Protein AF-G9K873-F1 (afdb_monomer)

Secondary structure (DSSP, 8-state):
--------TTS-EEEEEEESSSSEEEEEEEPPTT--TT-EEEEEETTSTT-EEEESSSEEEEEPPPSS-EEEEEEEESSSS---EEEEE-GGGEEE-PPPP-EEEEEEETTTTEEEEEEE--GGG-SS-EEEEEEEEEEETTTTEEEEEEEEEEEE-SS--EEEEEEE----

InterPro domains:
  IPR013783 Immunoglobulin-like fold [G3DSA:2.60.40.10] (6-97)
  IPR013783 Immunoglobulin-like fold [G3DSA:2.60.40.10] (98-172)
  IPR036116 Fibronectin type III superfamily [SSF49265] (10-102)
  IPR040817 Leukemia inhibitory factor receptor, D2 domain [PF17971] (93-172)
  IPR040901 Leukemia inhibitory factor receptor, N-terminal [PF18207] (13-91)

pLDDT: mean 85.65, std 14.91, range [30.27, 97.88]

Mean predicted aligned error: 8.57 Å

Nearest PDB structures (foldseek):
  8v29-assembly1_C  TM=9.564E-01  e=3.286E-19  Homo sapiens
  3e0g-assembly1_A  TM=8.921E-01  e=1.061E-15  Homo sapiens
  2q7n-assembly2_C  TM=9.256E-01  e=3.238E-14  Mus musculus
  6h41-assembly1_A  TM=3.932E-01  e=3.977E-03  Homo sapiens
  3va2-assembly1_C  TM=3.945E-01  e=7.798E-03  Homo sapiens

Sequence (172 aa):
MNQVNSQKRGAPRDLKCVTNNLRVWDCSWKAPSGAGHGTVYEVCIENRSHSCYQSEKTNTKLPALPPGDHEITINRLYDFGNLISKFTLNEKNVSLIPDTPEILNLSADFSTSTLHLKWNDRGSVFPHHSNVIWEIKILRKENEEVIKLVTHNTTVNGKDTVHHWSWTSDMP

Foldseek 3Di:
DDPDPPPPQFAWADWAWEDQQLFKIKIFTDGGDVDDQQWKKWKFWPPPPGDIDIDSHRIDIDTRDDADWIWMWIWIPDDDDTRIDIDIDGPVRYHHDHDDWDWPDWDADPVQQKIKTKTKPVLLSYPAKDKDKDWDFDADPPPRDTPDIDIDIDIRHNDIDMDMDMDGDPPD

Structure (mmCIF, N/CA/C/O backbone):
data_AF-G9K873-F1
#
_entry.id   AF-G9K873-F1
#
loop_
_atom_site.group_PDB
_atom_site.id
_atom_site.type_symbol
_atom_site.label_atom_id
_atom_site.label_alt_id
_atom_site.label_comp_id
_atom_site.label_asym_id
_atom_site.label_entity_id
_atom_site.label_seq_id
_atom_site.pdbx_PDB_ins_code
_atom_site.Cartn_x
_atom_site.Cartn_y
_atom_site.Cartn_z
_atom_site.occupancy
_atom_site.B_iso_or_equiv
_atom_site.auth_seq_id
_atom_site.auth_comp_id
_atom_site.auth_asym_id
_atom_site.auth_atom_id
_atom_site.pdbx_PDB_model_num
ATOM 1 N N . MET A 1 1 ? 23.749 -29.587 -25.233 1.00 30.27 1 MET A N 1
ATOM 2 C CA . MET A 1 1 ? 24.063 -28.243 -25.764 1.00 30.27 1 MET A CA 1
ATOM 3 C C . MET A 1 1 ? 23.309 -27.252 -24.885 1.00 30.27 1 MET A C 1
ATOM 5 O O . MET A 1 1 ? 22.111 -27.091 -25.056 1.00 30.27 1 MET A O 1
ATOM 9 N N . ASN A 1 2 ? 23.955 -26.724 -23.842 1.00 30.47 2 ASN A N 1
ATOM 10 C CA . ASN A 1 2 ? 23.286 -25.909 -22.822 1.00 30.47 2 ASN A CA 1
ATOM 11 C C . ASN A 1 2 ? 23.372 -24.431 -23.221 1.00 30.47 2 ASN A C 1
ATOM 13 O O . ASN A 1 2 ? 24.447 -23.840 -23.150 1.00 30.47 2 ASN A O 1
ATOM 17 N N . GLN A 1 3 ? 22.257 -23.839 -23.656 1.00 33.41 3 GLN A N 1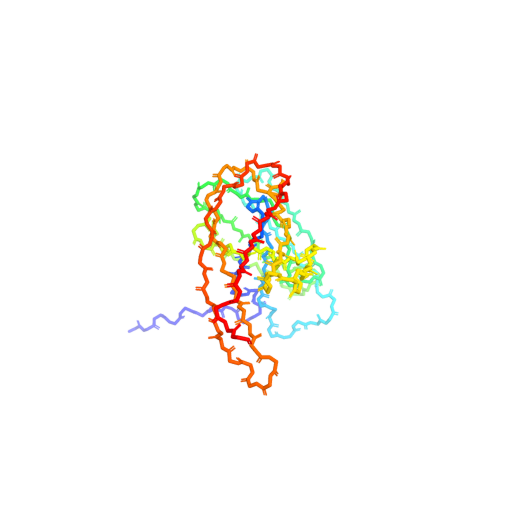
ATOM 18 C CA . GLN A 1 3 ? 22.151 -22.390 -23.841 1.00 33.41 3 GLN A CA 1
ATOM 19 C C . GLN A 1 3 ? 22.090 -21.715 -22.467 1.00 33.41 3 GLN A C 1
ATOM 21 O O . GLN A 1 3 ? 21.044 -21.638 -21.828 1.00 33.41 3 GLN A O 1
ATOM 26 N N . VAL A 1 4 ? 23.239 -21.228 -22.001 1.00 32.00 4 VAL A N 1
ATOM 27 C CA . VAL A 1 4 ? 23.310 -20.310 -20.864 1.00 32.00 4 VAL A CA 1
ATOM 28 C C . VAL A 1 4 ? 22.880 -18.940 -21.377 1.00 32.00 4 VAL A C 1
ATOM 30 O O . VAL A 1 4 ? 23.605 -18.294 -22.137 1.00 32.00 4 VAL A O 1
ATOM 33 N N . ASN A 1 5 ? 21.682 -18.518 -20.975 1.00 35.88 5 ASN A N 1
ATOM 34 C CA . ASN A 1 5 ? 21.134 -17.195 -21.237 1.00 35.88 5 ASN A CA 1
ATOM 35 C C . ASN A 1 5 ? 22.020 -16.155 -20.529 1.00 35.88 5 ASN A C 1
ATOM 37 O O . ASN A 1 5 ? 21.831 -15.824 -19.358 1.00 35.88 5 ASN A O 1
ATOM 41 N N . SER A 1 6 ? 23.080 -15.729 -21.213 1.00 39.56 6 SER A N 1
ATOM 42 C CA . SER A 1 6 ? 24.078 -14.799 -20.697 1.00 39.56 6 SER A CA 1
ATOM 43 C C . SER A 1 6 ? 23.441 -13.419 -20.546 1.00 39.56 6 SER A C 1
ATOM 45 O O . SER A 1 6 ? 23.506 -12.592 -21.453 1.00 39.56 6 SER A O 1
ATOM 47 N N . GLN A 1 7 ? 22.814 -13.151 -19.396 1.00 50.47 7 GLN A N 1
ATOM 48 C CA . GLN A 1 7 ? 22.427 -11.795 -19.007 1.00 50.47 7 GLN A CA 1
ATOM 49 C C . GLN A 1 7 ? 23.679 -10.904 -19.055 1.00 50.47 7 GLN A C 1
ATOM 51 O O . GLN A 1 7 ? 24.553 -11.019 -18.186 1.00 50.47 7 GLN A O 1
ATOM 56 N N . LYS A 1 8 ? 23.766 -10.0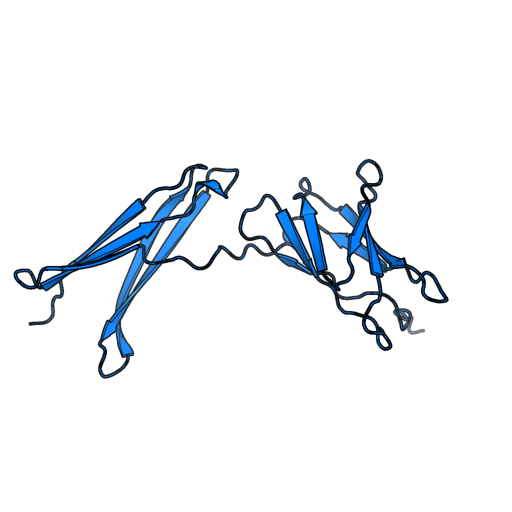14 -20.055 1.00 54.22 8 LYS A N 1
ATOM 57 C CA . LYS A 1 8 ? 24.891 -9.086 -20.260 1.00 54.22 8 LYS A CA 1
ATOM 58 C C . LYS A 1 8 ? 25.241 -8.385 -18.942 1.00 54.22 8 LYS A C 1
ATOM 60 O O . LYS A 1 8 ? 24.402 -7.704 -18.340 1.00 54.22 8 LYS A O 1
ATOM 65 N N . ARG A 1 9 ? 26.461 -8.619 -18.438 1.00 54.69 9 ARG A N 1
ATOM 66 C CA . ARG A 1 9 ? 26.998 -7.926 -17.254 1.00 54.69 9 ARG A CA 1
ATOM 67 C C . ARG A 1 9 ? 26.915 -6.424 -17.537 1.00 54.69 9 ARG A C 1
ATOM 69 O O . ARG A 1 9 ? 27.395 -5.985 -18.573 1.00 54.69 9 ARG A O 1
ATOM 76 N N . GLY A 1 10 ? 26.248 -5.672 -16.663 1.00 65.62 10 GLY A N 1
ATOM 77 C CA . GLY A 1 10 ? 26.127 -4.223 -16.811 1.00 65.62 10 GLY A CA 1
ATOM 78 C C . GLY A 1 10 ? 24.772 -3.681 -17.273 1.00 65.62 10 GLY A C 1
ATOM 79 O O . GLY A 1 10 ? 24.687 -2.480 -17.439 1.00 65.62 10 GLY A O 1
ATOM 80 N N . ALA A 1 11 ? 23.696 -4.454 -17.435 1.00 74.81 11 ALA A N 1
ATOM 81 C CA . ALA A 1 11 ? 22.350 -3.892 -17.682 1.00 74.81 11 ALA A CA 1
ATOM 82 C C . ALA A 1 11 ? 21.521 -3.789 -16.375 1.00 74.81 11 ALA A C 1
ATOM 84 O O . ALA A 1 11 ? 21.789 -4.587 -15.471 1.00 74.81 11 ALA A O 1
ATOM 85 N N . PRO A 1 12 ? 20.569 -2.835 -16.227 1.00 82.50 12 PRO A N 1
ATOM 86 C CA . PRO A 1 12 ? 19.624 -2.806 -15.097 1.00 82.50 12 PRO A CA 1
ATOM 87 C C . PRO A 1 12 ? 18.882 -4.140 -14.942 1.00 82.50 12 PRO A C 1
ATOM 89 O O . PRO A 1 12 ? 18.583 -4.787 -15.946 1.00 82.50 12 PRO A O 1
ATOM 92 N N . ARG A 1 13 ? 18.587 -4.580 -13.714 1.00 88.12 13 ARG A N 1
ATOM 93 C CA . ARG A 1 13 ? 17.951 -5.893 -13.464 1.00 88.12 13 ARG A CA 1
ATOM 94 C C . ARG A 1 13 ? 16.862 -5.814 -12.406 1.00 88.12 13 ARG A C 1
ATOM 96 O O . ARG A 1 13 ? 16.833 -4.868 -11.627 1.00 88.12 13 ARG A O 1
ATOM 103 N N . ASP A 1 14 ? 16.036 -6.854 -12.348 1.00 90.75 14 ASP A N 1
ATOM 104 C CA . ASP A 1 14 ? 15.061 -7.089 -11.279 1.00 90.75 14 ASP A CA 1
ATOM 105 C C . ASP A 1 14 ? 14.117 -5.899 -11.036 1.00 90.75 14 ASP A C 1
ATOM 107 O O . ASP A 1 14 ? 13.972 -5.447 -9.900 1.00 90.75 14 ASP A O 1
ATOM 111 N N . LEU A 1 15 ? 13.494 -5.380 -12.102 1.00 93.00 15 LEU A N 1
ATOM 112 C CA . LEU A 1 15 ? 12.473 -4.338 -11.986 1.00 93.00 15 LEU A CA 1
ATOM 113 C C . LEU A 1 15 ? 11.303 -4.845 -11.130 1.00 93.00 15 LEU A C 1
ATOM 115 O O . LEU A 1 15 ? 10.715 -5.887 -11.422 1.00 93.00 15 LEU A O 1
ATOM 119 N N . LYS A 1 16 ? 10.963 -4.094 -10.084 1.00 96.06 16 LYS A N 1
ATOM 120 C CA . LYS A 1 16 ? 9.824 -4.350 -9.199 1.00 96.06 16 LYS A CA 1
ATOM 121 C C . LYS A 1 16 ? 9.062 -3.064 -8.973 1.00 96.06 16 LYS A C 1
ATOM 123 O O . LYS A 1 16 ? 9.680 -2.023 -8.778 1.00 96.06 16 LYS A O 1
ATOM 128 N N . CYS A 1 17 ? 7.741 -3.151 -8.938 1.00 96.75 17 CYS A N 1
ATOM 129 C CA . CYS A 1 17 ? 6.883 -2.001 -8.708 1.00 96.75 17 CYS A CA 1
ATOM 130 C C . CYS A 1 17 ? 5.955 -2.251 -7.526 1.00 96.75 17 CYS A C 1
ATOM 132 O O . CYS A 1 17 ? 5.447 -3.358 -7.338 1.00 96.75 17 CYS A O 1
ATOM 134 N N . VAL A 1 18 ? 5.726 -1.200 -6.749 1.00 97.56 18 VAL A N 1
ATOM 135 C CA . VAL A 1 18 ? 4.751 -1.172 -5.661 1.00 97.56 18 VAL A CA 1
ATOM 136 C C . VAL A 1 18 ? 3.827 0.024 -5.834 1.00 97.56 18 VAL A C 1
ATOM 138 O O . VAL A 1 18 ? 4.137 0.973 -6.551 1.00 97.56 18 VAL A O 1
ATOM 141 N N . THR A 1 19 ? 2.677 0.004 -5.180 1.00 96.69 19 THR A N 1
ATOM 142 C CA . THR A 1 19 ? 1.776 1.155 -5.124 1.00 96.69 19 THR A CA 1
ATOM 143 C C . THR A 1 19 ? 1.104 1.214 -3.766 1.00 96.69 19 THR A C 1
ATOM 145 O O . THR A 1 19 ? 0.831 0.175 -3.175 1.00 96.69 19 THR A O 1
ATOM 148 N N . ASN A 1 20 ? 0.821 2.420 -3.286 1.00 94.81 20 ASN A N 1
ATOM 149 C CA . ASN A 1 20 ? 0.018 2.651 -2.086 1.00 94.81 20 ASN A CA 1
ATOM 150 C C . ASN A 1 20 ? -1.390 3.178 -2.401 1.00 94.81 20 ASN A C 1
ATOM 152 O O . ASN A 1 20 ? -2.249 3.188 -1.527 1.00 94.81 20 ASN A O 1
ATOM 156 N N . ASN A 1 21 ? -1.643 3.599 -3.646 1.00 92.94 21 ASN A N 1
ATOM 157 C CA . ASN A 1 21 ? -2.847 4.343 -4.022 1.00 92.94 21 ASN A CA 1
ATOM 158 C C . ASN A 1 21 ? -3.497 3.883 -5.337 1.00 92.94 21 ASN A C 1
ATOM 160 O O . ASN A 1 21 ? -4.484 4.476 -5.761 1.00 92.94 21 ASN A O 1
ATOM 164 N N . LEU A 1 22 ? -2.953 2.861 -6.008 1.00 91.94 22 LEU A N 1
ATOM 165 C CA . LEU A 1 22 ? -3.422 2.323 -7.299 1.00 91.94 22 LEU A CA 1
ATOM 166 C C . LEU A 1 22 ? -3.354 3.297 -8.493 1.00 91.94 22 LEU A C 1
ATOM 168 O O . LEU A 1 22 ? -3.696 2.913 -9.608 1.00 91.94 22 LEU A O 1
ATOM 172 N N . ARG A 1 23 ? -2.905 4.541 -8.295 1.00 91.88 23 ARG A N 1
ATOM 173 C CA . ARG A 1 23 ? -2.786 5.569 -9.345 1.00 91.88 23 ARG A CA 1
AT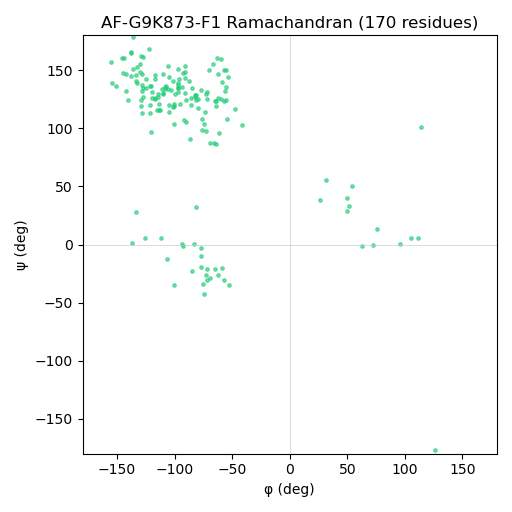OM 174 C C . ARG A 1 23 ? -1.361 5.710 -9.858 1.00 91.88 23 ARG A C 1
ATOM 176 O O . ARG A 1 23 ? -1.158 6.011 -11.031 1.00 91.88 23 ARG A O 1
ATOM 183 N N . VAL A 1 24 ? -0.387 5.534 -8.971 1.00 94.25 24 VAL A N 1
ATOM 184 C CA . VAL A 1 24 ? 1.038 5.694 -9.260 1.00 94.25 24 VAL A CA 1
ATOM 185 C C . VAL A 1 24 ? 1.771 4.444 -8.804 1.00 94.25 24 VAL A C 1
ATOM 187 O O . VAL A 1 24 ? 1.564 3.961 -7.690 1.00 94.25 24 VAL A O 1
ATOM 190 N N . TRP A 1 25 ? 2.619 3.919 -9.677 1.00 95.19 25 TRP A N 1
ATOM 191 C CA . TRP A 1 25 ? 3.501 2.796 -9.405 1.00 95.19 25 TRP A CA 1
ATOM 192 C C . TRP A 1 25 ? 4.899 3.334 -9.114 1.00 95.19 25 TRP A C 1
ATOM 194 O O . TRP A 1 25 ? 5.487 4.030 -9.940 1.00 95.19 25 TRP A O 1
ATOM 204 N N . ASP A 1 26 ? 5.421 3.030 -7.931 1.00 96.31 26 ASP A N 1
ATOM 205 C CA . ASP A 1 26 ? 6.806 3.289 -7.558 1.00 96.31 26 ASP A CA 1
ATOM 206 C C . ASP A 1 26 ? 7.638 2.063 -7.937 1.00 96.31 26 ASP A C 1
ATOM 208 O O . ASP A 1 26 ? 7.521 0.990 -7.339 1.00 96.31 26 ASP A O 1
ATOM 212 N N . CYS A 1 27 ? 8.410 2.204 -9.008 1.00 95.44 27 CYS A N 1
ATOM 213 C CA . CYS A 1 27 ? 9.181 1.133 -9.608 1.00 95.44 27 CYS A CA 1
ATOM 214 C C . CYS A 1 27 ? 10.660 1.307 -9.288 1.00 95.44 27 CYS A C 1
ATOM 216 O O . CYS A 1 27 ? 11.214 2.386 -9.468 1.00 95.44 27 CYS A O 1
ATOM 218 N N . SER A 1 28 ? 11.326 0.231 -8.882 1.00 95.31 28 SER A N 1
ATOM 219 C CA . SER A 1 28 ? 12.754 0.209 -8.575 1.00 95.31 28 SER A CA 1
ATOM 220 C C . SER A 1 28 ? 13.450 -0.974 -9.236 1.00 95.31 28 SER A C 1
ATOM 222 O O . SER A 1 28 ? 12.837 -2.006 -9.510 1.00 95.31 28 SER A O 1
ATOM 224 N N . TRP A 1 29 ? 14.741 -0.821 -9.511 1.00 92.94 29 TRP A N 1
ATOM 225 C CA . TRP A 1 29 ? 15.577 -1.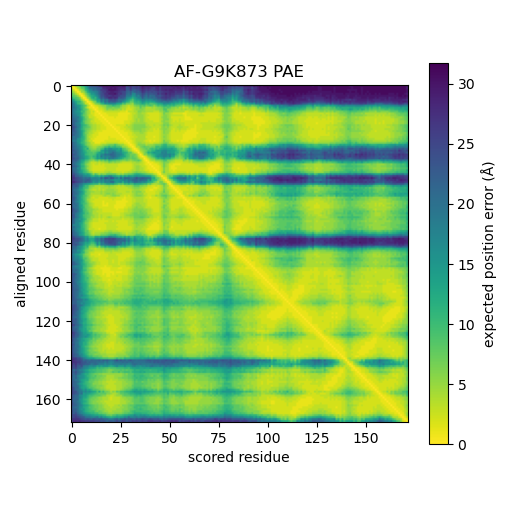851 -10.124 1.00 92.94 29 TRP A CA 1
ATOM 226 C C . TRP A 1 29 ? 16.938 -1.918 -9.441 1.00 92.94 29 TRP A C 1
ATOM 228 O O . TRP A 1 29 ? 17.355 -1.014 -8.716 1.00 92.94 29 TRP A O 1
ATOM 238 N N . LYS A 1 30 ? 17.674 -2.998 -9.692 1.00 89.44 30 LYS A N 1
ATOM 239 C CA . LYS A 1 30 ? 19.064 -3.115 -9.260 1.00 89.44 30 LYS A CA 1
ATOM 240 C C . LYS A 1 30 ? 19.983 -2.395 -10.238 1.00 89.44 30 LYS A C 1
ATOM 242 O O . LYS A 1 30 ? 19.949 -2.650 -11.448 1.00 89.44 30 LYS A O 1
ATOM 247 N N . ALA A 1 31 ? 20.832 -1.530 -9.684 1.00 81.75 31 ALA A N 1
ATOM 248 C CA . ALA A 1 31 ? 21.971 -0.965 -10.390 1.00 81.75 31 ALA A CA 1
ATOM 249 C C . ALA A 1 31 ? 22.874 -2.087 -10.942 1.00 81.75 31 ALA A C 1
ATOM 251 O O . ALA A 1 31 ? 22.970 -3.168 -10.352 1.00 81.75 31 ALA A O 1
ATOM 252 N N . PRO A 1 32 ? 23.569 -1.846 -12.058 1.00 76.62 32 PRO A N 1
ATOM 253 C CA . PRO A 1 32 ? 24.640 -2.735 -12.503 1.00 76.62 32 PRO A CA 1
ATOM 254 C C . PRO A 1 32 ? 25.793 -2.773 -11.494 1.00 76.62 32 PRO A C 1
ATOM 256 O O . PRO A 1 32 ? 26.045 -1.828 -10.746 1.00 76.62 32 PRO A O 1
ATOM 259 N N . SER A 1 33 ? 26.604 -3.818 -11.582 1.00 70.44 33 SER A N 1
ATOM 260 C CA . SER A 1 33 ? 27.949 -3.799 -11.010 1.00 70.44 33 SER A CA 1
ATOM 261 C C . SER A 1 33 ? 28.798 -2.739 -11.729 1.00 70.44 33 SER A C 1
ATOM 263 O O . SER A 1 33 ? 28.907 -2.793 -12.952 1.00 70.44 33 SER A O 1
ATOM 265 N N . GLY A 1 34 ? 29.373 -1.782 -10.993 1.00 64.94 34 GLY A N 1
ATOM 266 C CA . GLY A 1 34 ? 30.172 -0.677 -11.555 1.00 64.94 34 GLY A CA 1
ATOM 267 C C . GLY A 1 34 ? 29.414 0.640 -11.784 1.00 64.94 34 GLY A C 1
ATOM 268 O O . GLY A 1 34 ? 30.028 1.606 -12.216 1.00 64.94 34 GLY A O 1
ATOM 269 N N . ALA A 1 35 ? 28.115 0.679 -11.456 1.00 64.38 35 ALA A N 1
ATOM 270 C CA . ALA A 1 35 ? 27.324 1.890 -11.201 1.00 64.38 35 ALA A CA 1
ATOM 271 C C . ALA A 1 35 ? 28.061 2.956 -10.374 1.00 64.38 35 ALA A C 1
ATOM 273 O O . ALA A 1 35 ? 28.133 2.787 -9.159 1.00 64.38 35 ALA A O 1
ATOM 274 N N . GLY A 1 36 ? 28.578 4.028 -10.982 1.00 63.28 36 GLY A N 1
ATOM 275 C CA . GLY A 1 36 ? 29.061 5.195 -10.244 1.00 63.28 36 GLY A CA 1
ATOM 276 C C . GLY A 1 36 ? 27.919 5.941 -9.543 1.00 63.28 36 GLY A C 1
ATOM 277 O O . GLY A 1 36 ? 26.758 5.877 -9.953 1.00 63.28 36 GLY A O 1
ATOM 278 N N . HIS A 1 37 ? 28.239 6.675 -8.476 1.00 62.25 37 HIS A N 1
ATOM 279 C CA . HIS A 1 37 ? 27.297 7.635 -7.901 1.00 62.25 37 HIS A CA 1
ATOM 280 C C . HIS A 1 37 ? 27.029 8.742 -8.939 1.00 62.25 37 HIS A C 1
ATOM 282 O O . HIS A 1 37 ? 27.967 9.420 -9.347 1.00 62.25 37 HIS A O 1
ATOM 288 N N . GLY A 1 38 ? 25.775 8.905 -9.381 1.00 69.75 38 GLY A N 1
ATOM 289 C CA . GLY A 1 38 ? 25.379 9.922 -10.371 1.00 69.75 38 GLY A CA 1
ATOM 290 C C . GLY A 1 38 ? 24.954 9.395 -11.748 1.00 69.75 38 GLY A C 1
ATOM 291 O O . GLY A 1 38 ? 24.695 10.194 -12.642 1.00 69.75 38 GLY A O 1
ATOM 292 N N . THR A 1 39 ? 24.853 8.075 -11.946 1.00 79.56 39 THR A N 1
ATOM 293 C CA . THR A 1 39 ? 24.283 7.511 -13.180 1.00 79.56 39 THR A CA 1
ATOM 294 C C . THR A 1 39 ? 22.823 7.924 -13.355 1.00 79.56 39 THR A C 1
ATOM 296 O O . THR A 1 39 ? 21.983 7.643 -12.499 1.00 79.56 39 THR A O 1
ATOM 299 N N . VAL A 1 40 ? 22.518 8.508 -14.512 1.00 87.19 40 VAL A N 1
ATOM 300 C CA . VAL A 1 40 ? 21.153 8.858 -14.905 1.00 87.19 40 VAL A CA 1
ATOM 301 C C . VAL A 1 40 ? 20.555 7.727 -15.735 1.00 87.19 40 VAL A C 1
ATOM 303 O O . VAL A 1 40 ? 21.194 7.172 -16.629 1.00 87.19 40 VAL A O 1
ATOM 306 N N . TYR A 1 41 ? 19.313 7.381 -15.433 1.00 88.19 41 TYR A N 1
ATOM 307 C CA . TYR A 1 41 ? 18.526 6.383 -16.134 1.00 88.19 41 TYR A CA 1
ATOM 308 C C . TYR A 1 41 ? 17.397 7.050 -16.906 1.00 88.19 41 TYR A C 1
ATOM 310 O O . TYR A 1 41 ? 16.820 8.034 -16.451 1.00 88.19 41 TYR A O 1
ATOM 318 N N . GLU A 1 42 ? 17.051 6.472 -18.045 1.00 90.88 42 GLU A N 1
ATOM 319 C CA . GLU A 1 42 ? 15.861 6.817 -18.811 1.00 90.88 42 GLU A CA 1
ATOM 320 C C . GLU A 1 42 ? 14.941 5.601 -18.858 1.00 90.88 42 GLU A C 1
ATOM 322 O O . GLU A 1 42 ? 15.367 4.507 -19.228 1.00 90.88 42 GLU A O 1
ATOM 327 N N . VAL A 1 43 ? 13.691 5.786 -18.442 1.00 91.75 43 VAL A N 1
ATOM 328 C CA . VAL A 1 43 ? 12.675 4.736 -18.370 1.00 91.75 43 VAL A CA 1
ATOM 329 C C . VAL A 1 43 ? 11.557 5.067 -19.344 1.00 91.75 43 VAL A C 1
ATOM 331 O O . VAL A 1 43 ? 10.868 6.061 -19.142 1.00 91.75 43 VAL A O 1
ATOM 334 N N . CYS A 1 44 ? 11.345 4.248 -20.367 1.00 90.38 44 CYS A N 1
ATOM 335 C CA . CYS A 1 44 ? 10.328 4.487 -21.391 1.00 90.38 44 CYS A CA 1
ATOM 336 C C . CYS A 1 44 ? 9.265 3.386 -21.398 1.00 90.38 44 CYS A C 1
ATOM 338 O O . CYS A 1 44 ? 9.563 2.214 -21.165 1.00 90.38 44 CYS A O 1
ATOM 340 N N . ILE A 1 45 ? 8.027 3.773 -21.706 1.00 90.25 45 ILE A N 1
ATOM 341 C CA . ILE A 1 45 ? 6.893 2.861 -21.901 1.00 90.25 45 ILE A CA 1
ATOM 342 C C . ILE A 1 45 ? 6.627 2.764 -23.406 1.00 90.25 45 ILE A C 1
ATOM 344 O O . ILE A 1 45 ? 6.228 3.750 -24.023 1.00 90.25 45 ILE A O 1
ATOM 348 N N . GLU A 1 46 ? 6.831 1.591 -24.005 1.00 81.12 46 GLU A N 1
ATOM 349 C CA . GLU A 1 46 ? 6.860 1.444 -25.474 1.00 81.12 46 GLU A CA 1
ATOM 350 C C . GLU A 1 46 ? 5.473 1.650 -26.123 1.00 81.12 46 GLU A C 1
ATOM 352 O O . GLU A 1 46 ? 5.364 2.143 -27.241 1.00 81.12 46 GLU A O 1
ATOM 357 N N . ASN A 1 47 ? 4.387 1.353 -25.397 1.00 68.75 47 ASN A N 1
ATOM 358 C CA . ASN A 1 47 ? 3.016 1.338 -25.933 1.00 68.75 47 ASN A CA 1
ATOM 359 C C . ASN A 1 47 ? 2.242 2.673 -25.783 1.00 68.75 47 ASN A C 1
ATOM 361 O O . ASN A 1 47 ? 1.089 2.783 -26.195 1.00 68.75 47 ASN A O 1
ATOM 365 N N . ARG A 1 48 ? 2.836 3.709 -25.171 1.00 59.25 48 ARG A N 1
ATOM 366 C CA . ARG A 1 48 ? 2.216 5.039 -24.995 1.00 59.25 48 ARG A CA 1
ATOM 367 C C . ARG A 1 48 ? 3.155 6.120 -25.491 1.00 59.25 48 ARG A C 1
ATOM 369 O O . ARG A 1 48 ? 4.161 6.322 -24.830 1.00 59.25 48 ARG A O 1
ATOM 376 N N . SER A 1 49 ? 2.800 6.829 -26.569 1.00 57.69 49 SER A N 1
ATOM 377 C CA . SER A 1 49 ? 3.353 8.128 -27.025 1.00 57.69 49 SER A CA 1
ATOM 378 C C . SER A 1 49 ? 4.805 8.453 -26.614 1.00 57.69 49 SER A C 1
ATOM 380 O O . SER A 1 49 ? 5.090 9.590 -26.255 1.00 57.69 49 SER A O 1
ATOM 382 N N . HIS A 1 50 ? 5.692 7.451 -26.622 1.00 61.78 50 HIS A N 1
ATOM 383 C CA . HIS A 1 50 ? 7.043 7.458 -26.056 1.00 61.78 50 HIS A CA 1
ATOM 384 C C . HIS A 1 50 ? 7.220 8.349 -24.809 1.00 61.78 50 HIS A C 1
ATOM 386 O O . HIS A 1 50 ? 8.070 9.238 -24.792 1.00 61.78 50 HIS A O 1
ATOM 392 N N . SER A 1 51 ? 6.423 8.143 -23.751 1.00 76.06 51 SER A N 1
ATOM 393 C CA . SER A 1 51 ? 6.673 8.848 -22.486 1.00 76.06 51 SER A CA 1
ATOM 394 C C . SER A 1 51 ? 7.883 8.227 -21.786 1.00 76.06 51 SER A C 1
ATOM 396 O O . SER A 1 51 ? 7.781 7.136 -21.214 1.00 76.06 51 SER A O 1
ATOM 398 N N . CYS A 1 52 ? 9.015 8.922 -21.861 1.00 88.25 52 CYS A N 1
ATOM 399 C CA . CYS A 1 52 ? 10.247 8.575 -21.169 1.00 88.25 52 CYS A CA 1
ATOM 400 C C . CYS A 1 52 ? 10.427 9.442 -19.918 1.00 88.25 52 CYS A C 1
ATOM 402 O O . CYS A 1 52 ? 10.139 10.639 -19.922 1.00 88.25 52 CYS A O 1
ATOM 404 N N . TYR A 1 53 ? 10.914 8.828 -18.846 1.00 89.25 53 TYR A N 1
ATOM 405 C CA . TYR A 1 53 ? 11.144 9.449 -17.549 1.00 89.25 53 TYR A CA 1
ATOM 406 C C . TYR A 1 53 ? 12.623 9.354 -17.208 1.00 89.25 53 TYR A C 1
ATOM 408 O O . TYR A 1 53 ? 13.185 8.259 -17.197 1.00 89.25 53 TYR A O 1
ATOM 416 N N . GLN A 1 54 ? 13.244 10.486 -16.897 1.00 90.00 54 GLN A N 1
ATOM 417 C CA . GLN A 1 54 ? 14.616 10.499 -16.404 1.00 90.00 54 GLN A CA 1
ATOM 418 C C . GLN A 1 54 ? 14.640 10.330 -14.886 1.00 90.00 54 GLN A C 1
ATOM 420 O O . GLN A 1 54 ? 13.801 10.883 -14.174 1.00 90.00 54 GLN A O 1
ATOM 425 N N . SER A 1 55 ? 15.608 9.564 -14.391 1.00 88.25 55 SER A N 1
ATOM 426 C CA . SER A 1 55 ? 15.840 9.387 -12.962 1.00 88.25 55 SER A CA 1
ATOM 427 C C . SER A 1 55 ? 17.325 9.310 -12.648 1.00 88.25 55 SER A C 1
ATOM 429 O O . SER A 1 55 ? 18.067 8.541 -13.247 1.00 88.25 55 SER A O 1
ATOM 431 N N . GLU A 1 56 ? 17.753 10.071 -11.649 1.00 88.19 56 GLU A N 1
ATOM 432 C CA . GLU A 1 56 ? 19.113 10.026 -11.093 1.00 88.19 56 GLU A CA 1
ATOM 433 C C . GLU A 1 56 ? 19.284 8.896 -10.062 1.00 88.19 56 GLU A C 1
ATOM 435 O O . GLU A 1 56 ? 20.341 8.727 -9.453 1.00 88.19 56 GLU A O 1
ATOM 440 N N . LYS A 1 57 ? 18.215 8.130 -9.818 1.00 88.88 57 LYS A N 1
ATOM 441 C CA . LYS A 1 57 ? 18.166 7.023 -8.864 1.00 88.88 57 LYS A CA 1
ATOM 442 C C . LYS A 1 57 ? 17.760 5.743 -9.581 1.00 88.88 57 LYS A C 1
ATOM 444 O O . LYS A 1 57 ? 17.257 5.752 -10.699 1.00 88.88 57 LYS A O 1
ATOM 449 N N . THR A 1 58 ? 17.911 4.613 -8.900 1.00 91.19 58 THR A N 1
ATOM 450 C CA . THR A 1 58 ? 17.429 3.313 -9.389 1.00 91.19 58 THR A CA 1
ATOM 451 C C . THR A 1 58 ? 15.935 3.096 -9.128 1.00 91.19 58 THR A C 1
ATOM 453 O O . THR A 1 58 ? 15.505 1.978 -8.832 1.00 91.19 58 THR A O 1
ATOM 456 N N . ASN A 1 59 ? 15.155 4.176 -9.158 1.00 93.94 59 ASN A N 1
ATOM 457 C CA . ASN A 1 59 ? 13.708 4.150 -9.031 1.00 93.94 59 ASN A CA 1
ATOM 458 C C . ASN A 1 59 ? 13.052 5.219 -9.907 1.00 93.94 59 ASN A C 1
ATOM 460 O O . ASN A 1 59 ? 13.698 6.171 -10.335 1.00 93.94 59 ASN A O 1
ATOM 464 N N . THR A 1 60 ? 11.770 5.050 -10.201 1.00 94.19 60 THR A N 1
ATOM 465 C CA . THR A 1 60 ? 10.956 6.045 -10.894 1.00 94.19 60 THR A CA 1
ATOM 466 C C . THR A 1 60 ? 9.488 5.856 -10.542 1.00 94.19 60 THR A C 1
ATOM 468 O O . THR A 1 60 ? 9.058 4.759 -10.181 1.00 94.19 60 THR A O 1
ATOM 471 N N . LYS A 1 61 ? 8.704 6.923 -10.688 1.00 94.69 61 LYS A N 1
ATOM 472 C CA . LYS A 1 61 ? 7.253 6.878 -10.521 1.00 94.69 61 LYS A CA 1
ATOM 473 C C . LYS A 1 61 ? 6.594 6.854 -11.888 1.00 94.69 61 LYS A C 1
ATOM 475 O O . LYS A 1 61 ? 6.726 7.804 -12.655 1.00 94.69 61 LYS A O 1
ATOM 480 N N . LEU A 1 62 ? 5.866 5.781 -12.168 1.00 92.38 62 LEU A N 1
ATOM 481 C CA . LEU A 1 62 ? 5.079 5.628 -13.385 1.00 92.38 62 LEU A CA 1
ATOM 482 C C . LEU A 1 62 ? 3.593 5.820 -13.064 1.00 92.38 62 LEU A C 1
ATOM 484 O O . LEU A 1 62 ? 3.137 5.403 -11.996 1.00 92.38 62 LEU A O 1
ATOM 488 N N . PRO A 1 63 ? 2.802 6.427 -13.960 1.00 92.31 63 PRO A N 1
ATOM 489 C CA . PRO A 1 63 ? 1.353 6.351 -13.841 1.00 92.31 63 PRO A CA 1
ATOM 490 C C . PRO A 1 63 ? 0.904 4.888 -13.958 1.00 92.31 63 PRO A C 1
ATOM 492 O O . PRO A 1 63 ? 1.498 4.116 -14.713 1.00 92.31 63 PRO A O 1
ATOM 495 N N . ALA A 1 64 ? -0.160 4.517 -13.244 1.00 91.06 64 ALA A N 1
ATOM 496 C CA . ALA A 1 64 ? -0.740 3.185 -13.359 1.00 91.06 64 ALA A CA 1
ATOM 497 C C . ALA A 1 64 ? -1.126 2.891 -14.816 1.00 91.06 64 ALA A C 1
ATOM 499 O O . ALA A 1 64 ? -1.748 3.717 -15.500 1.00 91.06 64 ALA A O 1
ATOM 500 N N . LEU A 1 65 ? -0.720 1.716 -15.296 1.00 89.62 65 LEU A N 1
ATOM 501 C CA . LEU A 1 65 ? -0.974 1.290 -16.666 1.00 89.62 65 LEU A CA 1
ATOM 502 C C . LEU A 1 65 ? -2.296 0.514 -16.752 1.00 89.62 65 LEU A C 1
ATOM 504 O O . LEU A 1 65 ? -2.730 -0.069 -15.756 1.00 89.62 65 LEU A O 1
ATOM 508 N N . PRO A 1 66 ? -2.962 0.515 -17.922 1.00 88.81 66 PRO A N 1
ATOM 509 C CA . PRO A 1 66 ? -4.149 -0.302 -18.140 1.00 88.81 66 PRO A CA 1
ATOM 510 C C . PRO A 1 66 ? -3.841 -1.791 -17.950 1.00 88.81 66 PRO A C 1
ATOM 512 O O . PRO A 1 66 ? -2.684 -2.181 -18.101 1.00 88.81 66 PRO A O 1
ATOM 515 N N . PRO A 1 67 ? -4.854 -2.633 -17.705 1.00 90.69 67 PRO A N 1
ATOM 516 C CA . PRO A 1 67 ? -4.639 -4.065 -17.581 1.00 90.69 67 PRO A CA 1
ATOM 517 C C . PRO A 1 67 ? -3.943 -4.677 -18.806 1.00 90.69 67 PRO A C 1
ATOM 519 O O . PRO A 1 67 ? -4.326 -4.379 -19.940 1.00 90.69 67 PRO A O 1
ATOM 522 N N . GLY A 1 68 ? -2.950 -5.536 -18.581 1.00 90.88 68 GLY A N 1
ATOM 523 C CA . GLY A 1 68 ? -2.200 -6.231 -19.630 1.00 90.88 68 GLY A CA 1
ATOM 524 C C . GLY A 1 68 ? -0.685 -6.054 -19.545 1.00 90.88 68 GLY A C 1
ATOM 525 O O . GLY A 1 68 ? -0.153 -5.439 -18.622 1.00 90.88 68 GLY A O 1
ATOM 526 N N . ASP A 1 69 ? 0.011 -6.629 -20.523 1.00 92.62 69 ASP A N 1
ATOM 527 C CA . ASP A 1 69 ? 1.470 -6.607 -20.588 1.00 92.62 69 ASP A CA 1
ATOM 528 C C . ASP A 1 69 ? 1.971 -5.332 -21.270 1.00 92.62 69 ASP A C 1
ATOM 530 O O . ASP A 1 69 ? 1.599 -5.020 -22.404 1.00 92.62 69 ASP A O 1
ATOM 534 N N . HIS A 1 70 ? 2.857 -4.614 -20.583 1.00 91.12 70 HIS A N 1
ATOM 535 C CA . HIS A 1 70 ? 3.506 -3.407 -21.084 1.00 91.12 70 HIS A CA 1
ATOM 536 C C . HIS A 1 70 ? 5.011 -3.596 -21.118 1.00 91.12 70 HIS A C 1
ATOM 538 O O . HIS A 1 70 ? 5.619 -4.005 -20.127 1.00 91.12 70 HIS A O 1
ATOM 544 N N . GLU A 1 71 ? 5.627 -3.264 -22.247 1.00 92.00 71 GLU A N 1
ATOM 545 C CA . GLU A 1 71 ? 7.081 -3.251 -22.353 1.00 92.00 71 GLU A CA 1
ATOM 546 C C . GLU A 1 71 ? 7.642 -1.943 -21.784 1.00 92.00 71 GLU A C 1
ATOM 548 O O . GLU A 1 71 ? 7.254 -0.840 -22.185 1.00 92.00 71 GLU A O 1
ATOM 553 N N . ILE A 1 72 ? 8.545 -2.094 -20.818 1.00 91.44 72 ILE A N 1
ATOM 554 C CA . ILE A 1 72 ? 9.287 -1.021 -20.170 1.00 91.44 72 ILE A CA 1
ATOM 555 C C . ILE A 1 72 ? 10.754 -1.181 -20.531 1.00 91.44 72 ILE A C 1
ATOM 557 O O . ILE A 1 72 ? 11.354 -2.236 -20.297 1.00 91.44 72 ILE A O 1
ATOM 561 N N . THR A 1 73 ? 11.352 -0.117 -21.046 1.00 91.50 73 THR A N 1
ATOM 562 C CA . THR A 1 73 ? 12.785 -0.078 -21.321 1.00 91.50 73 THR A CA 1
ATOM 563 C C . THR A 1 73 ? 13.481 0.828 -20.324 1.00 91.50 73 THR A C 1
ATOM 565 O O . THR A 1 73 ? 12.984 1.900 -19.992 1.00 91.50 73 THR A O 1
ATOM 568 N N . ILE A 1 74 ? 14.617 0.371 -19.800 1.00 90.19 74 ILE A N 1
ATOM 569 C CA . ILE A 1 74 ? 15.471 1.154 -18.909 1.00 90.19 74 ILE A CA 1
ATOM 570 C C . ILE A 1 74 ? 16.839 1.255 -19.557 1.00 90.19 74 ILE A C 1
ATOM 572 O O . ILE A 1 74 ? 17.552 0.256 -19.693 1.00 90.19 74 ILE A O 1
ATOM 576 N N . ASN A 1 75 ? 17.195 2.471 -19.939 1.00 86.44 75 ASN A N 1
ATOM 577 C CA . ASN A 1 75 ? 18.489 2.817 -20.489 1.00 86.44 75 ASN A CA 1
ATOM 578 C C . ASN A 1 75 ? 19.317 3.581 -19.451 1.00 86.44 75 ASN A C 1
ATOM 580 O O . ASN A 1 75 ? 18.770 4.247 -18.573 1.00 86.44 75 ASN A O 1
ATOM 584 N N . ARG A 1 76 ? 20.643 3.503 -19.558 1.00 83.69 76 ARG A N 1
ATOM 585 C CA . ARG A 1 76 ? 21.535 4.443 -18.877 1.00 83.69 76 ARG A CA 1
ATOM 586 C C . ARG A 1 76 ? 21.948 5.531 -19.832 1.00 83.69 76 ARG A C 1
ATOM 588 O O . ARG A 1 76 ? 22.346 5.248 -20.957 1.00 83.69 76 ARG A O 1
ATOM 595 N N . LEU A 1 77 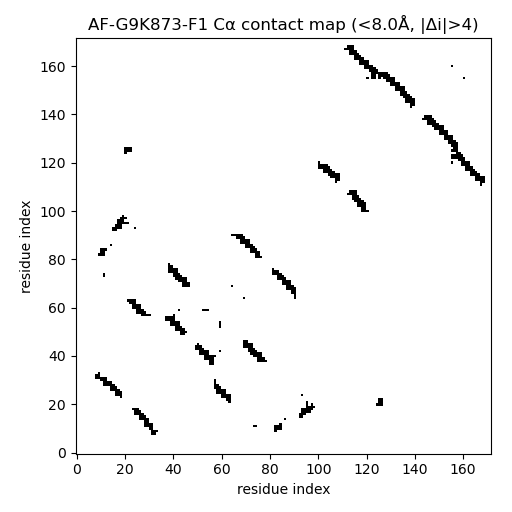? 21.895 6.757 -19.348 1.00 76.00 77 LEU A N 1
ATOM 596 C CA . LEU A 1 77 ? 22.380 7.909 -20.073 1.00 76.00 77 LEU A CA 1
ATOM 597 C C . LEU A 1 77 ? 23.856 8.150 -19.713 1.00 76.00 77 LEU A C 1
ATOM 599 O O . LEU A 1 77 ? 24.264 7.969 -18.568 1.00 76.00 77 LEU A O 1
ATOM 603 N N . TYR A 1 78 ? 24.635 8.574 -20.712 1.00 66.19 78 TYR A N 1
ATOM 604 C CA . TYR A 1 78 ? 26.004 9.109 -20.602 1.00 66.19 78 TYR A CA 1
ATOM 605 C C . TYR A 1 78 ? 27.162 8.141 -20.275 1.00 66.19 78 TYR A C 1
ATOM 607 O O . TYR A 1 78 ? 28.309 8.585 -20.287 1.00 66.19 78 TYR A O 1
ATOM 615 N N . ASP A 1 79 ? 26.922 6.838 -20.089 1.00 56.41 79 ASP A N 1
ATOM 616 C CA . ASP A 1 79 ? 27.994 5.833 -19.955 1.00 56.41 79 ASP A CA 1
ATOM 617 C C . ASP A 1 79 ? 28.370 5.184 -21.304 1.00 56.41 79 ASP A C 1
ATOM 619 O O . ASP A 1 79 ? 27.528 4.986 -22.183 1.00 56.41 79 ASP A O 1
ATOM 623 N N . PHE A 1 80 ? 29.649 4.818 -21.470 1.00 50.00 80 PHE A N 1
ATOM 624 C CA . PHE A 1 80 ? 30.166 4.124 -22.658 1.00 50.00 80 PHE A CA 1
ATOM 625 C C . PHE A 1 80 ? 29.479 2.758 -22.845 1.00 50.00 80 PHE A C 1
ATOM 627 O O . PHE A 1 80 ? 29.883 1.747 -22.273 1.00 50.00 80 PHE A O 1
ATOM 634 N N . GLY A 1 81 ? 28.440 2.742 -23.681 1.00 58.03 81 GLY A N 1
ATOM 635 C CA . GLY A 1 81 ? 27.658 1.561 -24.035 1.00 58.03 81 GLY A CA 1
ATOM 636 C C . GLY A 1 81 ? 26.221 1.659 -23.527 1.00 58.03 81 GLY A C 1
ATOM 637 O O . GLY A 1 81 ? 25.947 1.371 -22.365 1.00 58.03 81 GLY A O 1
ATOM 638 N N . ASN A 1 82 ? 25.291 1.998 -24.426 1.00 60.28 82 ASN A N 1
ATOM 639 C CA . ASN A 1 82 ? 23.851 2.012 -24.151 1.00 60.28 82 ASN A CA 1
ATOM 640 C C . ASN A 1 82 ? 23.349 0.582 -23.885 1.00 60.28 82 ASN A C 1
ATOM 642 O O . ASN A 1 82 ? 22.935 -0.143 -24.794 1.00 60.28 82 ASN A O 1
ATOM 646 N N . LEU A 1 83 ? 23.429 0.144 -22.630 1.00 73.88 83 LEU A N 1
ATOM 647 C CA . LEU A 1 83 ? 22.875 -1.125 -22.172 1.00 73.88 83 LEU A CA 1
ATOM 648 C C . LEU A 1 83 ? 21.415 -0.915 -21.781 1.00 73.88 83 LEU A C 1
ATOM 650 O O . LEU A 1 83 ? 21.097 -0.603 -20.635 1.00 73.88 83 LEU A O 1
ATOM 654 N N . ILE A 1 84 ? 20.544 -1.118 -22.766 1.00 84.38 84 ILE A N 1
ATOM 655 C CA . ILE A 1 84 ? 19.095 -1.100 -22.590 1.00 84.38 84 ILE A CA 1
ATOM 656 C C . ILE A 1 84 ? 18.654 -2.440 -22.001 1.00 84.38 84 ILE A C 1
ATOM 658 O O . ILE A 1 84 ? 18.924 -3.502 -22.571 1.00 84.38 84 ILE A O 1
ATOM 662 N N . SER A 1 85 ? 17.949 -2.386 -20.875 1.00 89.06 85 SER A N 1
ATOM 663 C CA . SER A 1 85 ? 17.180 -3.518 -20.361 1.00 89.06 85 SER A CA 1
ATOM 664 C C . SER A 1 85 ? 15.724 -3.388 -20.769 1.00 89.06 85 SER A C 1
ATOM 666 O O . SER A 1 85 ? 15.151 -2.307 -20.660 1.00 89.06 85 SER A O 1
ATOM 668 N N . LYS A 1 86 ? 15.127 -4.502 -21.194 1.00 91.75 86 LYS A N 1
ATOM 669 C CA . LYS A 1 86 ? 13.695 -4.615 -21.476 1.00 91.75 86 LYS A CA 1
ATOM 670 C C . LYS A 1 86 ? 13.021 -5.438 -20.384 1.00 91.75 86 LYS A C 1
ATOM 672 O O . LYS A 1 86 ? 13.554 -6.472 -19.977 1.00 91.75 86 LYS A O 1
ATOM 677 N N . PHE A 1 87 ? 11.865 -4.982 -19.929 1.00 92.12 87 PHE A N 1
ATOM 678 C CA . PHE A 1 87 ? 11.047 -5.638 -18.918 1.00 92.12 87 PHE A CA 1
ATOM 679 C C . PHE A 1 87 ? 9.593 -5.666 -19.373 1.00 92.12 87 PHE A C 1
ATOM 681 O O . PHE A 1 87 ? 9.115 -4.711 -19.975 1.00 92.12 87 PHE A O 1
ATOM 688 N N . THR A 1 88 ? 8.879 -6.730 -19.025 1.00 92.69 88 THR A N 1
ATOM 689 C CA . THR A 1 88 ? 7.425 -6.798 -19.186 1.00 92.69 88 THR A CA 1
ATOM 690 C C . THR A 1 88 ? 6.781 -6.530 -17.834 1.00 92.69 88 THR A C 1
ATOM 692 O O . THR A 1 88 ? 7.021 -7.264 -16.873 1.00 92.69 88 THR A O 1
ATOM 695 N N . LEU A 1 89 ? 5.985 -5.469 -17.751 1.00 91.88 89 LEU A N 1
ATOM 696 C CA . LEU A 1 89 ? 5.250 -5.083 -16.556 1.00 91.88 89 LEU 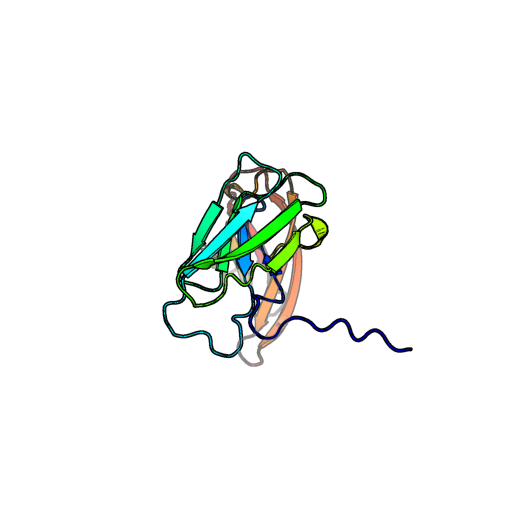A CA 1
ATOM 697 C C . LEU A 1 89 ? 3.756 -5.315 -16.774 1.00 91.88 89 LEU A C 1
ATOM 699 O O . LEU A 1 89 ? 3.190 -4.871 -17.767 1.00 91.88 89 LEU A O 1
ATOM 703 N N . ASN A 1 90 ? 3.134 -5.994 -15.820 1.00 91.88 90 ASN A N 1
ATOM 704 C CA . ASN A 1 90 ? 1.707 -6.290 -15.790 1.00 91.88 90 ASN A CA 1
ATOM 705 C C . ASN A 1 90 ? 1.162 -5.841 -14.432 1.00 91.88 90 ASN A C 1
ATOM 707 O O . ASN A 1 90 ? 1.885 -5.954 -13.436 1.00 91.88 90 ASN A O 1
ATOM 711 N N . GLU A 1 91 ? -0.085 -5.371 -14.355 1.00 91.06 91 GLU A N 1
ATOM 712 C CA . GLU A 1 91 ? -0.670 -4.907 -13.092 1.00 91.06 91 GLU A CA 1
ATOM 713 C C . GLU A 1 91 ? -0.646 -5.985 -11.999 1.00 91.06 91 GLU A C 1
ATOM 715 O O . GLU A 1 91 ? -0.462 -5.672 -10.826 1.00 91.06 91 GLU A O 1
ATOM 720 N N . LYS A 1 92 ? -0.737 -7.265 -12.382 1.00 92.12 92 LYS A N 1
ATOM 721 C CA . LYS A 1 92 ? -0.682 -8.414 -11.463 1.00 92.12 92 LYS A CA 1
ATOM 722 C C . LYS A 1 92 ? 0.669 -8.571 -10.765 1.00 92.12 92 LYS A C 1
ATOM 724 O O . LYS A 1 92 ? 0.741 -9.218 -9.726 1.00 92.12 92 LYS A O 1
ATOM 729 N N . ASN A 1 93 ? 1.728 -7.996 -11.333 1.00 92.12 93 ASN A N 1
ATOM 730 C CA . ASN A 1 93 ? 3.083 -8.039 -10.783 1.00 92.12 93 ASN A CA 1
ATOM 731 C C . ASN A 1 93 ? 3.400 -6.813 -9.908 1.00 92.12 93 ASN A C 1
ATOM 733 O O . ASN A 1 93 ? 4.517 -6.704 -9.398 1.00 92.12 93 ASN A O 1
ATOM 737 N N . VAL A 1 94 ? 2.449 -5.884 -9.749 1.00 95.69 94 VAL A N 1
ATOM 738 C CA . VAL A 1 94 ? 2.589 -4.697 -8.901 1.00 95.69 94 VAL A CA 1
ATOM 739 C C . VAL A 1 94 ? 1.982 -4.986 -7.533 1.00 95.69 94 VAL A C 1
ATOM 741 O O . VAL A 1 94 ? 0.791 -5.268 -7.415 1.00 95.69 94 VAL A O 1
ATOM 744 N N . SER A 1 95 ? 2.788 -4.886 -6.477 1.00 96.25 95 SER A N 1
ATOM 745 C CA . SER A 1 95 ? 2.297 -5.123 -5.117 1.00 96.25 95 SER A CA 1
ATOM 746 C C . SER A 1 95 ? 1.609 -3.882 -4.551 1.00 96.25 95 SER A C 1
ATOM 748 O O . SER A 1 95 ? 2.199 -2.800 -4.514 1.00 96.25 95 SER A O 1
ATOM 750 N N . LEU A 1 96 ? 0.385 -4.044 -4.045 1.00 94.06 96 LEU A N 1
ATOM 751 C CA . LEU A 1 96 ? -0.280 -3.026 -3.233 1.00 94.06 96 LEU A CA 1
ATOM 752 C C . LEU A 1 96 ? 0.260 -3.088 -1.800 1.00 94.06 96 LEU A C 1
ATOM 754 O O . LEU A 1 96 ? 0.092 -4.094 -1.113 1.00 94.06 96 LEU A O 1
ATOM 758 N N . ILE A 1 97 ? 0.88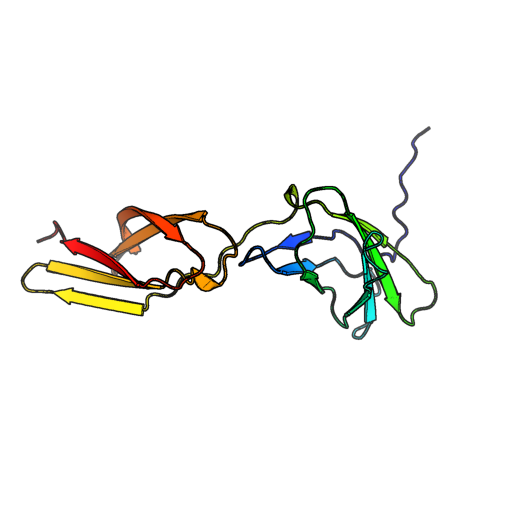5 -2.003 -1.357 1.00 95.38 97 ILE A N 1
ATOM 759 C CA . ILE A 1 97 ? 1.315 -1.788 0.024 1.00 95.38 97 ILE A CA 1
ATOM 760 C C . ILE A 1 97 ? 0.595 -0.522 0.494 1.00 95.38 97 ILE A C 1
ATOM 762 O O . ILE A 1 97 ? 1.048 0.573 0.159 1.00 95.38 97 ILE A O 1
ATOM 766 N N . PRO A 1 98 ? -0.549 -0.646 1.192 1.00 91.81 98 PRO A N 1
ATOM 767 C CA . PRO A 1 98 ? -1.266 0.511 1.714 1.00 91.81 98 PRO A CA 1
ATOM 768 C C . PRO A 1 98 ? -0.367 1.344 2.629 1.00 91.81 98 PRO A C 1
ATOM 770 O O . PRO A 1 98 ? 0.514 0.799 3.298 1.00 91.81 98 PRO A O 1
ATOM 773 N N . ASP A 1 99 ? -0.607 2.653 2.676 1.00 92.25 99 ASP A N 1
ATOM 774 C CA . ASP A 1 99 ? 0.100 3.516 3.617 1.00 92.25 99 ASP A CA 1
ATOM 775 C C . ASP A 1 99 ? -0.152 3.057 5.057 1.00 92.25 99 ASP A C 1
ATOM 777 O O . ASP A 1 99 ? -1.268 2.678 5.425 1.00 92.25 99 ASP A O 1
ATOM 781 N N . THR A 1 100 ? 0.901 3.099 5.875 1.00 94.06 100 THR A N 1
ATOM 782 C CA . THR A 1 100 ? 0.804 2.764 7.296 1.00 94.06 100 THR A CA 1
ATOM 783 C C . THR A 1 100 ? -0.244 3.663 7.959 1.00 94.06 100 THR A C 1
ATOM 785 O O . THR A 1 100 ? -0.110 4.889 7.887 1.00 94.06 100 THR A O 1
ATOM 788 N N . PRO A 1 101 ? -1.275 3.097 8.612 1.00 94.06 101 PRO A N 1
ATOM 789 C CA . PRO A 1 101 ? -2.326 3.901 9.213 1.00 94.06 101 PRO A CA 1
ATOM 790 C C . PRO A 1 101 ? -1.834 4.679 10.428 1.00 94.06 101 PRO A C 1
ATOM 792 O O . PRO A 1 101 ? -0.958 4.235 11.171 1.00 94.06 101 PRO A O 1
ATOM 795 N N . GLU A 1 102 ? -2.460 5.829 10.654 1.00 94.00 102 GLU A N 1
ATOM 796 C CA . GLU A 1 102 ? -2.156 6.725 11.762 1.00 94.00 102 GLU A CA 1
ATOM 797 C C . GLU A 1 102 ? -3.350 6.804 12.718 1.00 94.00 102 GLU A C 1
ATOM 799 O O . GLU A 1 102 ? -4.492 7.042 12.307 1.00 94.00 102 GLU A O 1
ATOM 804 N N . ILE A 1 103 ? -3.081 6.616 14.012 1.00 96.31 103 ILE A N 1
ATOM 805 C CA . ILE A 1 103 ? -4.081 6.822 15.058 1.00 96.31 103 ILE A CA 1
ATOM 806 C C . ILE A 1 103 ? -4.287 8.326 15.217 1.00 96.31 103 ILE A C 1
ATOM 808 O O . ILE A 1 103 ? -3.397 9.039 15.670 1.00 96.31 103 ILE A O 1
ATOM 812 N N . LEU A 1 104 ? -5.485 8.797 14.882 1.00 97.25 104 LEU A N 1
ATOM 813 C CA . LEU A 1 104 ? -5.856 10.203 15.015 1.00 97.25 104 LEU A CA 1
ATOM 814 C C . LEU A 1 104 ? -6.101 10.574 16.479 1.00 97.25 104 LEU A C 1
ATOM 816 O O . LEU A 1 104 ? -5.737 11.656 16.935 1.00 97.25 104 LEU A O 1
ATOM 820 N N . ASN A 1 105 ? -6.782 9.696 17.212 1.00 97.69 105 ASN A N 1
ATOM 821 C CA . ASN A 1 105 ? -7.069 9.912 18.620 1.00 97.69 105 ASN A CA 1
ATOM 822 C C . ASN A 1 105 ? -7.263 8.579 19.342 1.00 97.69 1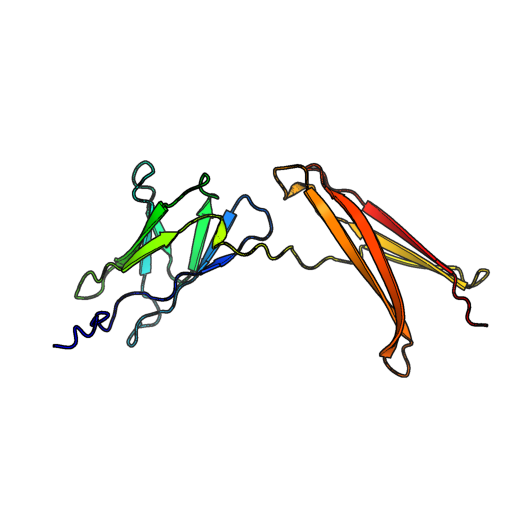05 ASN A C 1
ATOM 824 O O . ASN A 1 105 ? -7.929 7.678 18.831 1.00 97.69 105 ASN A O 1
ATOM 828 N N . LEU A 1 106 ? -6.709 8.495 20.548 1.00 96.44 106 LEU A N 1
ATOM 829 C CA . LEU A 1 106 ? -6.959 7.422 21.496 1.00 96.44 106 LEU A CA 1
ATOM 830 C C . LEU A 1 106 ? -7.320 8.064 22.834 1.00 96.44 106 LEU A C 1
ATOM 832 O O . LEU A 1 106 ? -6.519 8.809 23.397 1.00 96.44 106 LEU A O 1
ATOM 836 N N . SER A 1 107 ? -8.519 7.785 23.333 1.00 96.44 107 SER A N 1
ATOM 837 C CA . SER A 1 107 ? -8.990 8.282 24.626 1.00 96.44 107 SER A CA 1
ATOM 838 C C . SER A 1 107 ? -9.544 7.147 25.474 1.00 96.44 107 SER A C 1
ATOM 840 O O . SER A 1 107 ? -9.995 6.135 24.941 1.00 96.44 107 SER A O 1
ATOM 842 N N . ALA A 1 108 ? -9.541 7.328 26.791 1.00 94.50 108 ALA A N 1
ATOM 843 C CA . ALA A 1 108 ? -10.072 6.358 27.737 1.00 94.50 108 ALA A CA 1
ATOM 844 C C . ALA A 1 108 ? -11.193 6.985 28.569 1.00 94.50 108 ALA A C 1
ATOM 846 O O . ALA A 1 108 ? -11.057 8.112 29.047 1.00 94.50 108 ALA A O 1
ATOM 847 N N . ASP A 1 109 ? -12.273 6.238 28.756 1.00 95.62 109 ASP A N 1
ATOM 848 C CA . ASP A 1 109 ? -13.252 6.468 29.807 1.00 95.62 109 ASP A CA 1
ATOM 849 C C . ASP A 1 109 ? -12.971 5.488 30.948 1.00 95.62 109 ASP A C 1
ATOM 851 O O . ASP A 1 109 ? -13.261 4.295 30.863 1.00 95.62 109 ASP A O 1
ATOM 855 N N . PHE A 1 110 ? -12.378 6.004 32.022 1.00 90.75 110 PHE A N 1
ATOM 856 C CA . PHE A 1 110 ? -12.018 5.213 33.196 1.00 90.75 110 PHE A CA 1
ATOM 857 C C . PHE A 1 110 ? -13.228 4.792 34.031 1.00 90.75 110 PHE A C 1
ATOM 859 O O . PHE A 1 110 ? -13.123 3.837 34.791 1.00 90.75 110 PHE A O 1
ATOM 866 N N . SER A 1 111 ? -14.369 5.478 33.905 1.00 92.88 111 SER A N 1
ATOM 867 C CA . SER A 1 111 ? -15.577 5.119 34.656 1.00 92.88 111 SER A CA 1
ATOM 868 C C . SER A 1 111 ? -16.216 3.835 34.129 1.00 92.88 111 SER A C 1
ATOM 870 O O . SER A 1 111 ? -16.800 3.069 34.891 1.00 92.88 111 SER A O 1
ATOM 872 N N . THR A 1 112 ? -16.055 3.584 32.829 1.00 93.69 112 THR A N 1
ATOM 873 C CA . THR A 1 112 ? -16.571 2.403 32.132 1.00 93.69 112 THR A CA 1
ATOM 874 C C . THR A 1 112 ? -15.466 1.466 31.654 1.00 93.69 112 THR A C 1
ATOM 876 O O . THR A 1 112 ? -15.757 0.516 30.937 1.00 93.69 112 THR A O 1
ATOM 879 N N . SER A 1 113 ? -14.201 1.731 31.999 1.00 92.69 113 SER A N 1
ATOM 880 C CA . SER A 1 113 ? -13.029 0.993 31.507 1.00 92.69 113 SER A CA 1
ATOM 881 C C . SER A 1 113 ? -13.009 0.827 29.977 1.00 92.69 113 SER A C 1
ATOM 883 O O . SER A 1 113 ? -12.657 -0.234 29.457 1.00 92.69 113 SER A O 1
ATOM 885 N N . THR A 1 114 ? -13.399 1.873 29.239 1.00 94.19 114 THR A N 1
ATOM 886 C CA . THR A 1 114 ? -13.554 1.844 27.776 1.00 94.19 114 THR A CA 1
ATOM 887 C C . THR A 1 114 ? -12.459 2.638 27.071 1.00 94.19 114 THR A C 1
ATOM 889 O O . THR A 1 114 ? -12.168 3.776 27.425 1.00 94.19 114 THR A O 1
ATOM 892 N N . LEU A 1 115 ? -11.871 2.059 26.025 1.00 94.69 115 LEU A N 1
ATOM 893 C CA . LEU A 1 115 ? -10.992 2.748 25.085 1.00 94.69 115 LEU A CA 1
ATOM 894 C C . LEU A 1 115 ? -11.779 3.168 23.845 1.00 94.69 115 LEU A C 1
ATOM 896 O O . LEU A 1 115 ? -12.501 2.362 23.260 1.00 94.69 115 LEU A O 1
ATOM 900 N N . HIS A 1 116 ? -11.582 4.407 23.408 1.00 96.88 116 HIS A N 1
ATOM 901 C CA . HIS A 1 116 ? -12.116 4.946 22.164 1.00 96.88 116 HIS A CA 1
ATOM 902 C C . HIS A 1 116 ? -10.967 5.235 21.201 1.00 96.88 116 HIS A C 1
ATOM 904 O O . HIS A 1 116 ? -10.075 6.028 21.500 1.00 96.88 116 HIS A O 1
ATOM 910 N N . LEU A 1 117 ? -11.010 4.598 20.034 1.00 97.50 117 LEU A N 1
ATOM 911 C CA . LEU A 1 117 ? -10.026 4.721 18.970 1.00 97.50 117 LEU A CA 1
ATOM 912 C C . LEU A 1 117 ? -10.639 5.454 17.777 1.00 97.50 117 LEU A C 1
ATOM 914 O O . LEU A 1 117 ? -11.740 5.120 17.331 1.00 97.50 117 LEU A O 1
ATOM 918 N N . LYS A 1 118 ? -9.899 6.418 17.230 1.00 97.88 118 LYS A N 1
ATOM 919 C CA . LYS A 1 118 ? -10.217 7.080 15.965 1.00 97.88 118 LYS A CA 1
ATOM 920 C C . LYS A 1 118 ? -9.018 7.048 15.032 1.00 97.88 118 LYS A C 1
ATOM 922 O O . LYS A 1 118 ? -7.897 7.333 15.453 1.00 97.88 118 LYS A O 1
ATOM 927 N N . TRP A 1 119 ? -9.266 6.763 13.761 1.00 97.12 119 TRP A N 1
ATOM 928 C CA . TRP A 1 119 ? -8.263 6.802 12.697 1.00 97.12 119 TRP A CA 1
ATOM 929 C C . TRP A 1 119 ? -8.902 7.269 11.390 1.00 97.12 119 TRP A C 1
ATOM 931 O O . TRP A 1 119 ? -10.122 7.239 11.243 1.00 97.12 119 TRP A O 1
ATOM 941 N N . ASN A 1 120 ? -8.081 7.734 10.455 1.00 95.50 120 ASN A N 1
ATOM 942 C CA . ASN A 1 120 ? -8.521 8.139 9.122 1.00 95.50 120 ASN A CA 1
ATOM 943 C C . ASN A 1 120 ? -8.142 7.041 8.122 1.00 95.50 120 ASN A C 1
ATOM 945 O O . ASN A 1 120 ? -7.012 6.555 8.151 1.00 95.50 120 ASN A O 1
ATOM 949 N N . ASP A 1 121 ? -9.070 6.649 7.251 1.00 93.81 121 ASP A N 1
ATOM 950 C CA . ASP A 1 121 ? -8.809 5.617 6.241 1.00 93.81 121 ASP A CA 1
ATOM 951 C C . ASP A 1 121 ? -7.990 6.086 5.035 1.00 93.81 121 ASP A C 1
ATOM 953 O O . ASP A 1 121 ? -7.585 5.255 4.223 1.00 93.81 121 ASP A O 1
ATOM 957 N N . ARG A 1 122 ? -7.763 7.399 4.903 1.00 93.00 122 ARG A N 1
ATOM 958 C CA . ARG A 1 122 ? -7.125 8.030 3.738 1.00 93.00 122 ARG A CA 1
ATOM 959 C C . ARG A 1 122 ? -7.784 7.597 2.424 1.00 93.00 122 ARG A C 1
ATOM 961 O O . ARG A 1 122 ? -7.124 7.485 1.392 1.00 93.00 122 ARG A O 1
ATOM 968 N N . GLY A 1 123 ? -9.095 7.349 2.444 1.00 91.81 123 GLY A N 1
ATOM 969 C CA . GLY A 1 123 ? -9.840 6.792 1.321 1.00 91.81 123 GLY A CA 1
ATOM 970 C C . GLY A 1 123 ? -9.765 7.622 0.036 1.00 91.81 123 GLY A C 1
ATOM 971 O O . GLY A 1 123 ? -9.977 7.072 -1.045 1.00 91.81 123 GLY A O 1
ATOM 972 N N . SER A 1 124 ? -9.419 8.913 0.118 1.00 92.75 124 SER A N 1
ATOM 973 C CA . SER A 1 124 ? -9.264 9.808 -1.038 1.00 92.75 124 SER A CA 1
ATOM 974 C C . SER A 1 124 ? -8.169 9.401 -2.024 1.00 92.75 124 SER A C 1
ATOM 976 O O . SER A 1 124 ? -8.268 9.715 -3.215 1.00 92.75 124 SER A O 1
ATOM 978 N N . VAL A 1 125 ? -7.140 8.675 -1.573 1.00 91.38 125 VAL A N 1
ATOM 979 C CA . VAL A 1 125 ? -6.039 8.268 -2.460 1.00 91.38 125 VAL A CA 1
ATOM 980 C C . VAL A 1 125 ? -6.473 7.166 -3.429 1.00 91.38 125 VAL A C 1
ATOM 982 O O . VAL A 1 125 ? -5.960 7.089 -4.550 1.00 91.38 125 VAL A O 1
ATOM 985 N N . PHE A 1 126 ? -7.473 6.367 -3.049 1.00 91.25 126 PHE A N 1
ATOM 986 C CA . PHE A 1 126 ? -7.953 5.242 -3.840 1.00 91.25 126 PHE A CA 1
ATOM 987 C C . PHE A 1 126 ? -8.937 5.701 -4.933 1.00 91.25 126 PHE A C 1
ATOM 989 O O . PHE A 1 126 ? -9.907 6.404 -4.651 1.00 91.25 126 PHE A O 1
ATOM 996 N N . PRO A 1 127 ? -8.708 5.333 -6.208 1.00 87.06 127 PRO A N 1
ATOM 997 C CA . PRO A 1 127 ? -9.536 5.775 -7.333 1.00 87.06 127 PRO A CA 1
ATOM 998 C C . PRO A 1 127 ? -10.877 5.042 -7.444 1.00 87.06 127 PRO A C 1
ATOM 1000 O O . PRO A 1 127 ? -11.787 5.532 -8.111 1.00 87.06 127 PRO A O 1
ATOM 1003 N N . HIS A 1 128 ? -10.996 3.869 -6.826 1.00 87.19 128 HIS A N 1
ATOM 1004 C CA . HIS A 1 128 ? -12.157 2.994 -6.935 1.00 87.19 128 HIS A CA 1
ATOM 1005 C C . HIS A 1 128 ? -12.656 2.588 -5.553 1.00 87.19 128 HIS A C 1
ATOM 1007 O O . HIS A 1 128 ? -11.931 2.685 -4.562 1.00 87.19 128 HIS A O 1
ATOM 1013 N N . HIS A 1 129 ? -13.898 2.112 -5.511 1.00 91.38 129 HIS A N 1
ATOM 1014 C CA . HIS A 1 129 ? -14.453 1.512 -4.310 1.00 91.38 129 HIS A CA 1
ATOM 1015 C C . HIS A 1 129 ? -13.706 0.225 -3.967 1.00 91.38 129 HIS A C 1
ATOM 1017 O O . HIS A 1 129 ? -13.665 -0.699 -4.780 1.00 91.38 129 HIS A O 1
ATOM 1023 N N . SER A 1 130 ? -13.164 0.166 -2.753 1.00 91.44 130 SER A N 1
ATOM 1024 C CA . SER A 1 130 ? -12.406 -0.985 -2.265 1.00 91.44 130 SER A CA 1
ATOM 1025 C C . SER A 1 130 ? -12.872 -1.371 -0.871 1.00 91.44 130 SER A C 1
ATOM 1027 O O . SER A 1 130 ? -13.111 -0.510 -0.021 1.00 91.44 130 SER A O 1
ATOM 1029 N N . ASN A 1 131 ? -12.975 -2.675 -0.631 1.00 94.31 131 ASN A N 1
ATOM 1030 C CA . ASN A 1 131 ? -13.166 -3.211 0.710 1.00 94.31 131 ASN A CA 1
ATOM 1031 C C . ASN A 1 131 ? -11.828 -3.161 1.451 1.00 94.31 131 ASN A C 1
ATOM 1033 O O . ASN A 1 131 ? -10.805 -3.570 0.900 1.00 94.31 131 ASN A O 1
ATOM 1037 N N . VAL A 1 132 ? -11.842 -2.671 2.687 1.00 94.25 132 VAL A N 1
ATOM 1038 C CA . VAL A 1 132 ? -10.658 -2.554 3.541 1.00 94.25 132 VAL A CA 1
ATOM 1039 C C . VAL A 1 132 ? -10.889 -3.340 4.819 1.00 94.25 132 VAL A C 1
ATOM 1041 O O . VAL A 1 132 ? -11.964 -3.291 5.417 1.00 94.25 132 VAL A O 1
ATOM 1044 N N . ILE A 1 133 ? -9.860 -4.076 5.220 1.00 95.56 133 ILE A N 1
ATOM 1045 C CA . ILE A 1 133 ? -9.847 -4.888 6.427 1.00 95.56 133 ILE A CA 1
ATOM 1046 C C . ILE A 1 133 ? -8.831 -4.259 7.377 1.00 95.56 133 ILE A C 1
ATOM 1048 O O . ILE A 1 133 ? -7.640 -4.214 7.073 1.00 95.56 133 ILE A O 1
ATOM 1052 N N . TRP A 1 134 ? -9.308 -3.766 8.514 1.00 96.06 134 TRP A N 1
ATOM 1053 C CA . TRP A 1 134 ? -8.483 -3.231 9.591 1.00 96.06 134 TRP A CA 1
ATOM 1054 C C . TRP A 1 134 ? -8.264 -4.301 10.647 1.00 96.06 134 TRP A C 1
ATOM 1056 O O . TRP A 1 134 ? -9.205 -4.996 11.030 1.00 96.06 134 TRP A O 1
ATOM 1066 N N . GLU A 1 135 ? -7.046 -4.390 11.166 1.00 96.50 135 GLU A N 1
ATOM 1067 C CA . GLU A 1 135 ? -6.726 -5.221 12.320 1.00 96.50 135 GLU A CA 1
ATOM 1068 C C . GLU A 1 135 ? -6.365 -4.316 13.500 1.00 96.50 135 GLU A C 1
ATOM 1070 O O . GLU A 1 135 ? -5.395 -3.560 13.451 1.00 96.50 135 GLU A O 1
ATOM 1075 N N . ILE A 1 136 ? -7.180 -4.359 14.554 1.00 96.25 136 ILE A N 1
ATOM 1076 C CA . ILE A 1 136 ? -6.994 -3.554 15.762 1.00 96.25 136 ILE A CA 1
ATOM 1077 C C . ILE A 1 136 ? -6.460 -4.473 16.856 1.00 96.25 136 ILE A C 1
ATOM 1079 O O . ILE A 1 136 ? -7.102 -5.456 17.238 1.00 96.25 136 ILE A O 1
ATOM 1083 N N . LYS A 1 137 ? -5.273 -4.135 17.362 1.00 94.50 137 LYS A N 1
ATOM 1084 C CA . LYS A 1 137 ? -4.537 -4.911 18.358 1.00 94.50 137 LYS A CA 1
ATOM 1085 C C . LYS A 1 137 ? -4.384 -4.108 19.644 1.00 94.50 137 LYS A C 1
ATOM 1087 O O . LYS A 1 137 ? -3.868 -2.994 19.618 1.00 94.50 137 LYS A O 1
ATOM 1092 N N . ILE A 1 138 ? -4.801 -4.688 20.767 1.00 92.25 138 ILE A N 1
ATOM 1093 C CA . ILE A 1 138 ? -4.655 -4.092 22.098 1.00 92.25 138 ILE A CA 1
ATOM 1094 C C . ILE A 1 138 ? -3.619 -4.887 22.881 1.00 92.25 138 ILE A C 1
ATOM 1096 O O . ILE A 1 138 ? -3.692 -6.116 22.959 1.00 92.25 138 ILE A O 1
ATOM 1100 N N . LEU A 1 139 ? -2.662 -4.163 23.458 1.00 91.56 139 LEU A N 1
ATOM 1101 C CA . LEU A 1 139 ? -1.546 -4.713 24.214 1.00 91.56 139 LEU A CA 1
ATOM 1102 C C . LEU A 1 139 ? -1.593 -4.254 25.669 1.00 91.56 139 LEU A C 1
ATOM 1104 O O . LEU A 1 139 ? -1.887 -3.090 25.949 1.00 91.56 139 LEU A O 1
ATOM 1108 N N . ARG A 1 140 ? -1.232 -5.146 26.593 1.00 85.62 140 ARG A N 1
ATOM 1109 C CA . ARG A 1 140 ? -0.976 -4.787 27.991 1.00 85.62 140 ARG A CA 1
ATOM 1110 C C . ARG A 1 140 ? 0.501 -4.425 28.170 1.00 85.62 140 ARG A C 1
ATOM 1112 O O . ARG A 1 140 ? 1.381 -5.226 27.869 1.00 85.62 140 ARG A O 1
ATOM 1119 N N . LYS A 1 141 ? 0.751 -3.220 28.698 1.00 77.56 141 LYS A N 1
ATOM 1120 C CA . LYS A 1 141 ? 2.073 -2.564 28.772 1.00 77.56 141 LYS A CA 1
ATOM 1121 C C . LYS A 1 141 ? 3.184 -3.409 29.407 1.00 77.56 141 LYS A C 1
ATOM 1123 O O . LYS A 1 141 ? 4.329 -3.269 29.006 1.00 77.56 141 LYS A O 1
ATOM 1128 N N . GLU A 1 142 ? 2.868 -4.235 30.398 1.00 74.38 142 GLU A N 1
ATOM 1129 C CA . GLU A 1 142 ? 3.892 -4.905 31.211 1.00 74.38 142 GLU A CA 1
ATOM 1130 C C . GLU A 1 142 ? 4.571 -6.078 30.487 1.00 74.38 142 GLU A C 1
ATOM 1132 O O . GLU A 1 142 ? 5.772 -6.263 30.637 1.00 74.38 142 GLU A O 1
ATOM 1137 N N . ASN A 1 143 ? 3.831 -6.804 29.640 1.00 78.50 143 ASN A N 1
ATOM 1138 C CA . ASN A 1 143 ? 4.319 -8.010 28.954 1.00 78.50 143 ASN A CA 1
ATOM 1139 C C . ASN A 1 143 ? 4.159 -7.960 27.423 1.00 78.50 143 ASN A C 1
ATOM 1141 O O . ASN A 1 143 ? 4.363 -8.974 26.762 1.00 78.50 143 ASN A O 1
ATOM 1145 N N . GLU A 1 144 ? 3.712 -6.827 26.864 1.00 84.69 144 GLU A N 1
ATOM 1146 C CA . GLU A 1 144 ? 3.265 -6.712 25.460 1.00 84.69 144 GLU A CA 1
ATOM 1147 C C . GLU A 1 144 ? 2.250 -7.800 25.060 1.00 84.69 144 GLU A C 1
ATOM 1149 O O . GLU A 1 144 ? 2.138 -8.209 23.902 1.00 84.69 144 GLU A O 1
ATOM 1154 N N . GLU A 1 145 ? 1.484 -8.274 26.042 1.00 89.50 145 GLU A N 1
ATOM 1155 C CA . GLU A 1 145 ? 0.529 -9.354 25.858 1.00 89.50 145 GLU A CA 1
ATOM 1156 C C . GLU A 1 145 ? -0.663 -8.861 25.039 1.00 89.50 145 GLU A C 1
ATOM 1158 O O . GLU A 1 145 ? -1.248 -7.812 25.332 1.00 89.50 145 GLU A O 1
ATOM 1163 N N . VAL A 1 146 ? -1.028 -9.629 24.011 1.00 90.88 146 VAL A N 1
ATOM 1164 C CA . VAL A 1 146 ? -2.178 -9.335 23.154 1.00 90.88 146 VAL A CA 1
ATOM 1165 C C . VAL A 1 146 ? -3.456 -9.700 23.891 1.00 90.88 146 VAL A C 1
ATOM 1167 O O . VAL A 1 146 ? -3.866 -10.855 23.900 1.00 90.88 146 VAL A O 1
ATOM 1170 N N . ILE A 1 147 ? -4.109 -8.702 24.478 1.00 91.12 147 ILE A N 1
ATOM 1171 C CA . ILE A 1 147 ? -5.366 -8.912 25.209 1.00 91.12 147 ILE A CA 1
ATOM 1172 C C . ILE A 1 147 ? -6.585 -8.890 24.284 1.00 91.12 14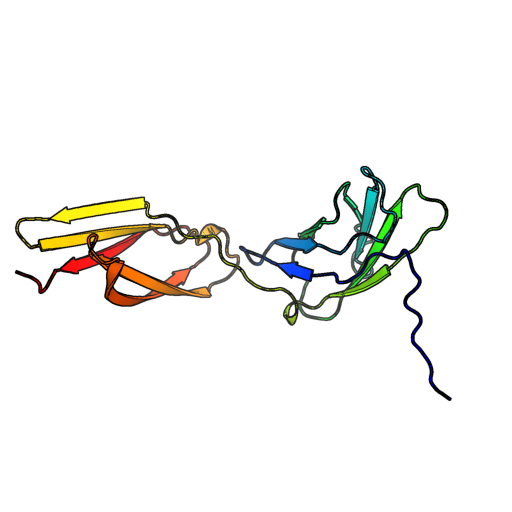7 ILE A C 1
ATOM 1174 O O . ILE A 1 147 ? -7.630 -9.455 24.603 1.00 91.12 147 ILE A O 1
ATOM 1178 N N . LYS A 1 148 ? -6.467 -8.248 23.116 1.00 91.06 148 LYS A N 1
ATOM 1179 C CA . LYS A 1 148 ? -7.515 -8.250 22.095 1.00 91.06 148 LYS A CA 1
ATOM 1180 C C . LYS A 1 148 ? -6.919 -8.105 20.701 1.00 91.06 148 LYS A C 1
ATOM 1182 O O . LYS A 1 148 ? -6.062 -7.253 20.474 1.00 91.06 148 LYS A O 1
ATOM 1187 N N . LEU A 1 149 ? -7.435 -8.903 19.773 1.00 94.75 149 LEU A N 1
ATOM 1188 C CA . LEU A 1 149 ? -7.230 -8.760 18.337 1.00 94.75 149 LEU A CA 1
ATOM 1189 C C . LEU A 1 149 ? -8.603 -8.794 17.669 1.00 94.75 149 LEU A C 1
ATOM 1191 O O . LEU A 1 149 ? -9.379 -9.720 17.912 1.00 94.75 149 LEU A O 1
ATOM 1195 N N . VAL A 1 150 ? -8.935 -7.771 16.887 1.00 94.88 150 VAL A N 1
ATOM 1196 C CA . VAL A 1 150 ? -10.226 -7.698 16.198 1.00 94.88 150 VAL A CA 1
ATOM 1197 C C . VAL A 1 150 ? -10.059 -7.207 14.773 1.00 94.88 150 VAL A C 1
ATOM 1199 O O . VAL A 1 150 ? -9.236 -6.340 14.484 1.00 94.88 150 VAL A O 1
ATOM 1202 N N . THR A 1 151 ? -10.892 -7.750 13.896 1.00 96.38 151 THR A N 1
ATOM 1203 C CA . THR A 1 151 ? -11.007 -7.308 12.515 1.00 96.38 151 THR A CA 1
ATOM 1204 C C . THR A 1 151 ? -12.183 -6.349 12.374 1.00 96.38 151 THR A C 1
ATOM 1206 O O . THR A 1 151 ? -13.292 -6.649 12.818 1.00 96.38 151 THR A O 1
ATOM 1209 N N . HIS A 1 152 ? -11.957 -5.204 11.738 1.00 95.25 152 HIS A N 1
ATOM 1210 C CA . HIS A 1 152 ? -12.994 -4.233 11.416 1.00 95.25 152 HIS A CA 1
ATOM 1211 C C . HIS A 1 152 ? -13.023 -4.017 9.902 1.00 95.25 152 HIS A C 1
ATOM 1213 O O . HIS A 1 152 ? -12.022 -3.631 9.309 1.00 95.25 152 HIS A O 1
ATOM 1219 N N . ASN A 1 153 ? -14.161 -4.297 9.270 1.00 95.75 153 ASN A N 1
ATOM 1220 C CA . ASN A 1 153 ? -14.307 -4.207 7.819 1.00 95.75 153 ASN A CA 1
ATOM 1221 C C . ASN A 1 153 ? -14.988 -2.896 7.446 1.00 95.75 153 ASN A C 1
ATOM 1223 O O . ASN A 1 153 ? -16.057 -2.583 7.971 1.00 95.75 153 ASN A O 1
ATOM 1227 N N . THR A 1 154 ? -14.399 -2.161 6.511 1.00 94.38 154 THR A N 1
ATOM 1228 C CA . THR A 1 154 ? -14.970 -0.922 5.978 1.00 94.38 154 THR A CA 1
ATOM 1229 C C . THR A 1 154 ? -14.838 -0.879 4.459 1.00 94.38 154 THR A C 1
ATOM 1231 O O . THR A 1 154 ? -14.304 -1.791 3.824 1.00 94.38 154 THR A O 1
ATOM 1234 N N . THR A 1 155 ? -15.345 0.191 3.857 1.00 93.81 155 THR A N 1
ATOM 1235 C CA . THR A 1 155 ? -15.191 0.467 2.428 1.00 93.81 155 THR A CA 1
ATOM 1236 C C . THR A 1 155 ? -14.636 1.866 2.240 1.00 93.81 155 THR A C 1
ATOM 1238 O O . THR A 1 155 ? -15.163 2.803 2.840 1.00 93.81 155 THR A O 1
ATOM 1241 N N . VAL A 1 156 ? -13.646 2.024 1.365 1.00 92.44 156 VAL A N 1
ATOM 1242 C CA . VAL A 1 156 ? -13.181 3.342 0.907 1.00 92.44 156 VAL A CA 1
ATOM 1243 C C . VAL A 1 156 ? -13.860 3.695 -0.412 1.00 92.44 156 VAL A C 1
ATOM 1245 O O . VAL A 1 156 ? -14.100 2.824 -1.249 1.00 92.44 156 VAL A O 1
ATOM 1248 N N . ASN A 1 157 ? -14.212 4.968 -0.591 1.00 87.31 157 ASN A N 1
ATOM 1249 C CA . ASN A 1 157 ? -15.012 5.450 -1.723 1.00 87.31 157 ASN A CA 1
ATOM 1250 C C . ASN A 1 157 ? -14.438 6.716 -2.386 1.00 87.31 157 ASN A C 1
ATOM 1252 O O . ASN A 1 157 ? -15.186 7.528 -2.930 1.00 87.31 157 ASN A O 1
ATOM 1256 N N . GLY A 1 158 ? -13.118 6.911 -2.320 1.00 88.62 158 GLY A N 1
ATOM 1257 C CA . GLY A 1 158 ? -12.469 8.101 -2.877 1.00 88.62 158 GLY A CA 1
ATOM 1258 C C . GLY A 1 158 ? -12.644 9.365 -2.028 1.00 88.62 158 GLY A C 1
ATOM 1259 O O . GLY A 1 158 ? -12.354 10.463 -2.502 1.00 88.62 158 GLY A O 1
ATOM 1260 N N . LYS A 1 159 ? -13.103 9.237 -0.777 1.00 92.06 159 LYS A N 1
ATOM 1261 C CA . LYS A 1 159 ? -13.125 10.304 0.232 1.00 92.06 159 LYS A CA 1
ATOM 1262 C C . LYS A 1 159 ? -12.506 9.799 1.528 1.00 92.06 159 LYS A C 1
ATOM 1264 O O . LYS A 1 159 ? -12.636 8.622 1.850 1.00 92.06 159 LYS A O 1
ATOM 1269 N N . ASP A 1 160 ? -11.869 10.704 2.261 1.00 93.94 160 ASP A N 1
ATOM 1270 C CA . ASP A 1 160 ? -11.346 10.410 3.594 1.00 93.94 160 ASP A CA 1
ATOM 1271 C C . ASP A 1 160 ? -12.499 10.308 4.591 1.00 93.94 160 ASP A C 1
ATOM 1273 O O . ASP A 1 160 ? -13.335 11.213 4.681 1.00 93.94 160 ASP A O 1
ATOM 1277 N N . THR A 1 161 ? -12.524 9.221 5.355 1.00 94.75 161 THR A N 1
ATOM 1278 C CA . THR A 1 161 ? -13.495 8.997 6.425 1.00 94.75 161 THR A CA 1
ATOM 1279 C C . THR A 1 161 ? -12.763 8.727 7.731 1.00 94.75 161 THR A C 1
ATOM 1281 O O . THR A 1 161 ? -11.804 7.956 7.792 1.00 94.75 161 THR A O 1
ATOM 1284 N N . VAL A 1 162 ? -13.224 9.378 8.801 1.00 96.44 162 VAL A N 1
ATOM 1285 C CA . VAL A 1 162 ? -12.755 9.083 10.156 1.00 96.44 162 VAL A CA 1
ATOM 1286 C C . VAL A 1 162 ? -13.588 7.937 10.707 1.00 96.44 162 VAL A C 1
ATOM 1288 O O . VAL A 1 162 ? -14.807 8.049 10.837 1.00 96.44 162 VAL A O 1
ATOM 1291 N N . HIS A 1 163 ? -12.918 6.843 11.040 1.00 96.12 163 HIS A N 1
ATOM 1292 C CA . HIS A 1 163 ? -13.521 5.680 11.674 1.00 96.12 163 HIS A CA 1
ATOM 1293 C C . HIS A 1 163 ? -13.449 5.810 13.185 1.00 96.12 163 HIS A C 1
ATOM 1295 O O . HIS A 1 163 ? -12.528 6.412 13.740 1.00 96.12 163 HIS A O 1
ATOM 1301 N N . HIS A 1 164 ? -14.454 5.249 13.843 1.00 96.56 164 HIS A N 1
ATOM 1302 C CA . HIS A 1 164 ? -14.597 5.261 15.287 1.00 96.56 164 HIS A CA 1
ATOM 1303 C C . HIS A 1 164 ? -14.808 3.831 15.757 1.00 96.56 164 HIS A C 1
ATOM 1305 O O . HIS A 1 164 ? -15.713 3.141 15.289 1.00 96.56 164 HIS A O 1
ATOM 1311 N N . TRP A 1 165 ? -13.992 3.401 16.708 1.00 96.25 165 TRP A N 1
ATOM 1312 C CA . TRP A 1 165 ? -14.111 2.089 17.321 1.00 96.25 165 TRP A CA 1
ATOM 1313 C C . TRP A 1 165 ? -13.954 2.204 18.829 1.00 96.25 165 TRP A C 1
ATOM 1315 O O . TRP A 1 165 ? -13.322 3.130 19.338 1.00 96.25 165 TRP A O 1
ATOM 1325 N N . SER A 1 166 ? -14.588 1.307 19.575 1.00 95.44 166 SER A N 1
ATOM 1326 C CA . SER A 1 166 ? -14.517 1.317 21.031 1.00 95.44 166 SER A CA 1
ATOM 1327 C C . SER A 1 166 ? -14.454 -0.092 21.580 1.00 95.44 166 SER A C 1
ATOM 1329 O O . SER A 1 166 ? -15.037 -1.016 21.011 1.00 95.44 166 SER A O 1
ATOM 1331 N N . TRP A 1 167 ? -13.743 -0.238 22.690 1.00 94.75 167 TRP A N 1
ATOM 1332 C CA . TRP A 1 167 ? -13.597 -1.500 23.395 1.00 94.75 167 TRP A CA 1
ATOM 1333 C C . TRP A 1 167 ? -13.640 -1.273 24.892 1.00 94.75 167 TRP A C 1
ATOM 1335 O O . TRP A 1 167 ? -12.860 -0.490 25.427 1.00 94.75 167 TRP A O 1
ATOM 1345 N N . THR A 1 168 ? -14.553 -1.977 25.545 1.00 93.62 168 THR A N 1
ATOM 1346 C CA . THR A 1 168 ? -14.656 -2.031 26.997 1.00 93.62 168 THR A CA 1
ATOM 1347 C C . THR A 1 168 ? -13.822 -3.198 27.501 1.00 93.62 168 THR A C 1
ATOM 1349 O O . THR A 1 168 ? -13.909 -4.308 26.974 1.00 93.62 168 THR A O 1
ATOM 1352 N N . SER A 1 169 ? -12.976 -2.927 28.489 1.00 87.38 169 SER A N 1
ATOM 1353 C CA . SER A 1 169 ? -12.151 -3.939 29.132 1.00 87.38 169 SER A CA 1
ATOM 1354 C C . SER A 1 169 ? -13.016 -4.849 29.999 1.00 87.38 169 SER A C 1
ATOM 1356 O O . SER A 1 169 ? -13.676 -4.378 30.919 1.00 87.38 169 SER A O 1
ATOM 1358 N N . ASP A 1 170 ? -12.938 -6.158 29.756 1.00 81.56 170 ASP A N 1
ATOM 1359 C CA . ASP A 1 170 ? -13.503 -7.185 30.646 1.00 81.56 170 ASP A CA 1
ATOM 1360 C C . ASP A 1 170 ? -12.624 -7.418 31.892 1.00 81.56 170 ASP A C 1
ATOM 1362 O O . ASP A 1 170 ? -12.931 -8.247 32.748 1.00 81.56 170 ASP A O 1
ATOM 1366 N N . MET A 1 171 ? -11.480 -6.733 31.969 1.00 69.94 171 MET A N 1
ATOM 1367 C CA . MET A 1 171 ? -10.543 -6.842 33.083 1.00 69.94 171 MET A CA 1
ATOM 1368 C C . MET A 1 171 ? -10.975 -5.899 34.218 1.00 69.94 171 MET A C 1
ATOM 1370 O O . MET A 1 171 ? -11.310 -4.751 33.910 1.00 69.94 171 MET A O 1
ATOM 1374 N N . PRO A 1 172 ? -10.962 -6.374 35.479 1.00 57.28 172 PRO A N 1
ATOM 1375 C CA . PRO A 1 172 ? -11.340 -5.590 36.655 1.00 57.28 172 PRO A CA 1
ATOM 1376 C C . PRO A 1 172 ? -10.428 -4.384 36.901 1.00 57.28 172 PRO A C 1
ATOM 1378 O O . PRO A 1 172 ? -9.258 -4.411 36.446 1.00 57.28 172 PRO A O 1
#

Radius of gyration: 23.31 Å; Cα contacts (8 Å, |Δi|>4): 342; chains: 1; bounding box: 47×39×64 Å

Solvent-accessible surface area (backbone atoms only — not comparable to full-atom values): 10292 Å² total; per-residue (Å²): 137,84,84,74,84,75,74,65,86,58,34,57,40,77,76,47,35,34,23,58,34,79,54,44,30,48,30,35,41,44,74,31,83,86,67,59,94,76,53,33,31,38,40,32,36,72,90,46,94,70,54,63,44,78,26,71,51,60,45,50,80,41,72,54,72,72,89,52,85,39,52,37,37,39,33,51,54,95,56,99,68,79,39,67,26,79,43,80,49,39,63,91,70,43,47,79,50,67,70,84,80,55,79,72,42,79,50,72,42,79,91,68,45,26,40,40,42,29,32,54,68,58,14,48,56,31,88,56,78,43,82,42,81,43,78,51,75,42,65,42,88,91,74,67,40,76,79,42,79,46,81,49,78,50,71,32,70,42,46,68,47,78,48,79,49,73,49,65,54,91,68,132

Organism: Mustela putorius furo (NCBI:txid9669)